Protein AF-A0A8T6FV01-F1 (afdb_monomer_lite)

Radius of gyration: 15.48 Å; chains: 1; bounding box: 32×34×39 Å

Secondary structure (DSSP, 8-state):
-EEETTEEEEEEEETTTTEEEEEESSSTTS---EEEESSHHHHHHHHHHHHHHHHHHHHHHTPPP--------GGG-GGGS----

Foldseek 3Di:
DADDPLWDWDWDQDPVVQKIWIFTDQLPPDGQDGAIDNDPVRNRVRNHVSVVVQVVVCVVVVHDRSPSDPPPPPVPCPVVPDDDD

Structure (mmCIF, N/CA/C/O backbone):
data_AF-A0A8T6FV01-F1
#
_entry.id   AF-A0A8T6FV01-F1
#
loop_
_atom_site.group_PDB
_atom_site.id
_atom_site.type_symbol
_atom_site.label_atom_id
_atom_site.label_alt_id
_atom_site.label_comp_id
_atom_site.label_asym_id
_atom_site.label_entity_id
_atom_site.label_seq_id
_atom_site.pdbx_PDB_ins_code
_atom_site.Cartn_x
_atom_site.Cartn_y
_atom_site.Cartn_z
_atom_site.occupancy
_atom_site.B_iso_or_equiv
_atom_site.auth_seq_id
_atom_site.auth_comp_id
_atom_site.auth_asym_id
_atom_site.auth_atom_id
_atom_site.pdbx_PDB_model_num
ATOM 1 N N . MET A 1 1 ? -10.455 -5.641 1.795 1.00 78.62 1 MET A N 1
ATOM 2 C CA . MET A 1 1 ? -9.525 -5.603 0.650 1.00 78.62 1 MET A CA 1
ATOM 3 C C . MET A 1 1 ? -9.646 -4.245 -0.011 1.00 78.62 1 MET A C 1
ATOM 5 O O . MET A 1 1 ? -10.767 -3.769 -0.159 1.00 78.62 1 MET A O 1
ATOM 9 N N . LEU A 1 2 ? -8.514 -3.620 -0.316 1.00 87.69 2 LEU A N 1
ATOM 10 C CA . LEU A 1 2 ? -8.408 -2.319 -0.975 1.00 87.69 2 LEU A CA 1
ATOM 11 C C . LEU A 1 2 ? -7.801 -2.508 -2.365 1.00 87.69 2 LEU A C 1
ATOM 13 O O . LEU A 1 2 ? -7.015 -3.430 -2.567 1.00 87.69 2 LEU A O 1
ATOM 17 N N . GLU A 1 3 ? -8.144 -1.631 -3.301 1.00 87.88 3 GLU A N 1
ATOM 18 C CA . GLU A 1 3 ? -7.570 -1.617 -4.644 1.00 87.88 3 GLU A CA 1
ATOM 19 C C . GLU A 1 3 ? -7.276 -0.174 -5.063 1.00 87.88 3 GLU A C 1
ATOM 21 O O . GLU A 1 3 ? -8.069 0.727 -4.776 1.00 87.88 3 GLU A O 1
ATOM 26 N N . HIS A 1 4 ? -6.130 0.054 -5.707 1.00 91.25 4 HIS A N 1
ATOM 27 C CA . HIS A 1 4 ? -5.777 1.348 -6.294 1.00 91.25 4 HIS A CA 1
ATOM 28 C C . HIS A 1 4 ? -4.757 1.180 -7.412 1.00 91.25 4 HIS A C 1
ATOM 30 O O . HIS A 1 4 ? -3.714 0.566 -7.204 1.00 91.25 4 HIS A O 1
ATOM 36 N N . LYS A 1 5 ? -5.051 1.715 -8.604 1.00 88.62 5 LYS A N 1
ATOM 37 C CA . LYS A 1 5 ? -4.171 1.636 -9.790 1.00 88.62 5 LYS A CA 1
ATOM 38 C C . LYS A 1 5 ? -3.662 0.209 -10.087 1.00 88.62 5 LYS A C 1
ATOM 40 O O .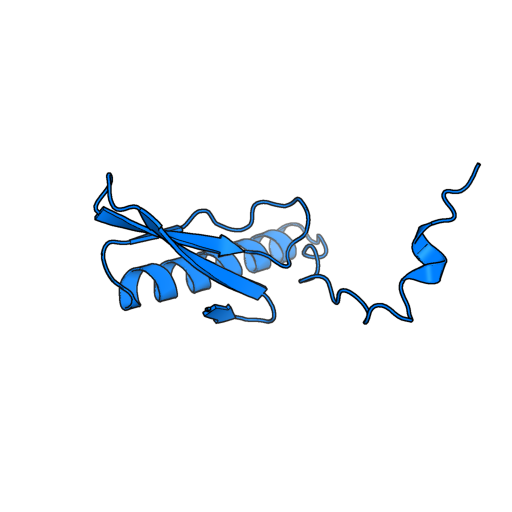 LYS A 1 5 ? -2.533 0.020 -10.524 1.00 88.62 5 LYS A O 1
ATOM 45 N N . GLY A 1 6 ? -4.502 -0.798 -9.829 1.00 86.50 6 GLY A N 1
ATOM 46 C CA . GLY A 1 6 ? -4.181 -2.217 -10.010 1.00 86.50 6 GLY A CA 1
ATOM 47 C C . GLY A 1 6 ? -3.431 -2.874 -8.845 1.00 86.50 6 GLY A C 1
ATOM 48 O O . GLY A 1 6 ? -3.276 -4.091 -8.854 1.00 86.50 6 GLY A O 1
ATOM 49 N N . TYR A 1 7 ? -3.005 -2.128 -7.823 1.00 87.50 7 TYR A N 1
ATOM 50 C CA . TYR A 1 7 ? -2.430 -2.689 -6.598 1.00 87.50 7 TYR A CA 1
ATOM 51 C C . TYR A 1 7 ? -3.526 -3.108 -5.628 1.00 87.50 7 TYR A C 1
ATOM 53 O O . TYR A 1 7 ? -4.490 -2.372 -5.416 1.00 87.50 7 TYR A O 1
ATOM 61 N N . VAL A 1 8 ? -3.355 -4.274 -5.013 1.00 88.19 8 VAL A N 1
ATOM 62 C CA . VAL A 1 8 ? -4.304 -4.868 -4.071 1.00 88.19 8 VAL A CA 1
ATOM 63 C C . VAL A 1 8 ? -3.705 -4.847 -2.671 1.00 88.19 8 VAL A C 1
ATOM 65 O O . VAL A 1 8 ? -2.627 -5.392 -2.439 1.00 88.19 8 VAL A O 1
ATOM 68 N N . GLY A 1 9 ? -4.424 -4.219 -1.743 1.00 88.19 9 GLY A N 1
ATOM 69 C CA . GLY A 1 9 ? -4.084 -4.133 -0.327 1.00 88.19 9 GLY A CA 1
ATOM 70 C C . GLY A 1 9 ? -4.938 -5.071 0.525 1.00 88.19 9 GLY A C 1
ATOM 71 O O . GLY A 1 9 ? -6.175 -5.015 0.504 1.00 88.19 9 GLY A O 1
ATOM 72 N N . GLU A 1 10 ? -4.289 -5.912 1.320 1.00 88.62 10 GLU A N 1
ATOM 73 C CA . GLU A 1 10 ? -4.923 -6.649 2.411 1.00 88.62 10 GLU A CA 1
ATOM 74 C C . GLU A 1 10 ? -4.842 -5.820 3.693 1.00 88.62 10 GLU A C 1
ATOM 76 O O . GLU A 1 10 ? -3.778 -5.303 4.021 1.00 88.62 10 GLU A O 1
ATOM 81 N N . VAL A 1 11 ? -5.971 -5.674 4.394 1.00 89.88 11 VAL A N 1
ATOM 82 C CA . VAL A 1 11 ? -6.040 -4.936 5.661 1.00 89.88 11 VAL A CA 1
ATOM 83 C C . VAL A 1 11 ? -6.125 -5.940 6.799 1.00 89.88 11 VAL A C 1
ATOM 85 O O . VAL A 1 11 ? -7.032 -6.774 6.808 1.00 89.88 11 VAL A O 1
ATOM 88 N N . VAL A 1 12 ? -5.203 -5.836 7.748 1.00 90.06 12 VAL A N 1
ATOM 89 C CA . VAL A 1 12 ? -5.118 -6.680 8.940 1.00 90.06 12 VAL A CA 1
ATOM 90 C C . VAL A 1 12 ? -5.244 -5.783 10.161 1.00 90.06 12 VAL A C 1
ATOM 92 O O . VAL A 1 12 ? -4.541 -4.785 10.271 1.00 90.06 12 VAL A O 1
ATOM 95 N N . TYR A 1 13 ? -6.156 -6.121 11.067 1.00 92.06 13 TYR A N 1
ATOM 96 C CA . TYR A 1 13 ? -6.243 -5.462 12.365 1.00 92.06 13 TYR A CA 1
ATOM 97 C C . TYR A 1 13 ? -5.284 -6.142 13.341 1.00 92.06 13 TYR A C 1
ATOM 99 O O . TYR A 1 13 ? -5.359 -7.360 13.511 1.00 92.06 13 TYR A O 1
ATOM 107 N N . ASP A 1 14 ? -4.401 -5.358 13.949 1.00 91.69 14 ASP A N 1
ATOM 108 C CA . ASP A 1 14 ? -3.590 -5.767 15.090 1.00 91.69 14 ASP A CA 1
ATOM 109 C C . ASP A 1 14 ? -4.335 -5.380 16.373 1.00 91.69 14 ASP A C 1
ATOM 111 O O . ASP A 1 14 ? -4.565 -4.201 16.650 1.00 91.69 14 ASP A O 1
ATOM 115 N N . ASP A 1 15 ? -4.756 -6.386 17.134 1.00 92.62 15 ASP A N 1
ATOM 116 C CA . ASP A 1 15 ? -5.521 -6.225 18.368 1.00 92.62 15 ASP A CA 1
ATOM 117 C C . ASP A 1 15 ? -4.655 -5.797 19.559 1.00 92.62 15 ASP A C 1
ATOM 119 O O . ASP A 1 15 ? -5.175 -5.235 20.520 1.00 92.62 15 ASP A O 1
ATOM 123 N N . GLN A 1 16 ? -3.346 -6.043 19.505 1.00 94.12 16 GLN A N 1
ATOM 124 C CA . GLN A 1 16 ? -2.412 -5.654 20.559 1.00 94.12 16 GLN A CA 1
ATOM 125 C C . GLN A 1 16 ? -2.045 -4.172 20.446 1.00 94.12 16 GLN A C 1
ATOM 127 O O . GLN A 1 16 ? -1.879 -3.496 21.462 1.00 94.12 16 GLN A O 1
ATOM 132 N N . ALA A 1 17 ? -1.917 -3.673 19.217 1.00 91.25 17 ALA A N 1
ATOM 133 C CA . ALA A 1 17 ? -1.603 -2.278 18.923 1.00 91.25 17 ALA A CA 1
ATOM 134 C C . ALA A 1 17 ? -2.846 -1.410 18.635 1.00 91.25 17 ALA A C 1
ATOM 136 O O . ALA A 1 17 ? -2.727 -0.189 18.562 1.00 91.25 17 ALA A O 1
ATOM 137 N N . GLU A 1 18 ? -4.024 -2.021 18.484 1.00 92.38 18 GLU A N 1
ATOM 138 C CA . GLU A 1 18 ? -5.291 -1.374 18.113 1.00 92.38 18 GLU A CA 1
ATOM 139 C C . GLU A 1 18 ? -5.216 -0.560 16.804 1.00 92.38 18 GLU A C 1
ATOM 141 O O . GLU A 1 18 ? -5.850 0.490 16.657 1.00 92.38 18 GLU A O 1
ATOM 146 N N . VAL A 1 19 ? -4.469 -1.062 15.816 1.00 93.38 19 VAL A N 1
ATOM 147 C CA . VAL A 1 19 ? -4.273 -0.405 14.513 1.00 93.38 19 VAL A CA 1
ATOM 148 C C . VAL A 1 19 ? -4.607 -1.328 13.345 1.00 93.38 19 VAL A C 1
ATOM 150 O O . VAL A 1 19 ? -4.538 -2.552 13.419 1.00 93.38 19 VAL A O 1
ATOM 153 N N . LEU A 1 20 ? -4.989 -0.721 12.228 1.00 92.38 20 LEU A N 1
ATOM 154 C CA . LEU A 1 20 ? -5.186 -1.375 10.944 1.00 92.38 20 LEU A CA 1
ATOM 155 C C . LEU A 1 20 ? -3.907 -1.238 10.130 1.00 92.38 20 LEU A C 1
ATOM 157 O O . LEU A 1 20 ? -3.556 -0.131 9.727 1.00 92.38 20 LEU A O 1
ATOM 161 N N . HIS A 1 21 ? -3.264 -2.356 9.832 1.00 89.81 21 HIS A N 1
ATOM 162 C CA . HIS A 1 21 ? -2.174 -2.432 8.873 1.00 89.81 21 HIS A CA 1
ATOM 163 C C . HIS A 1 21 ? -2.712 -2.731 7.482 1.00 89.81 21 HIS A C 1
ATOM 165 O O . HIS A 1 21 ? -3.649 -3.514 7.326 1.00 89.81 21 HIS A O 1
ATOM 171 N N . VAL A 1 22 ? -2.089 -2.158 6.459 1.00 87.75 22 VAL A N 1
ATOM 172 C CA . VAL A 1 22 ? -2.303 -2.563 5.069 1.00 87.75 22 VAL A CA 1
ATOM 173 C C . VAL A 1 22 ? -1.010 -3.073 4.459 1.00 87.75 22 VAL A C 1
ATOM 175 O O . VAL A 1 22 ? 0.047 -2.463 4.621 1.00 87.75 22 VAL A O 1
ATOM 178 N N . ARG A 1 23 ? -1.116 -4.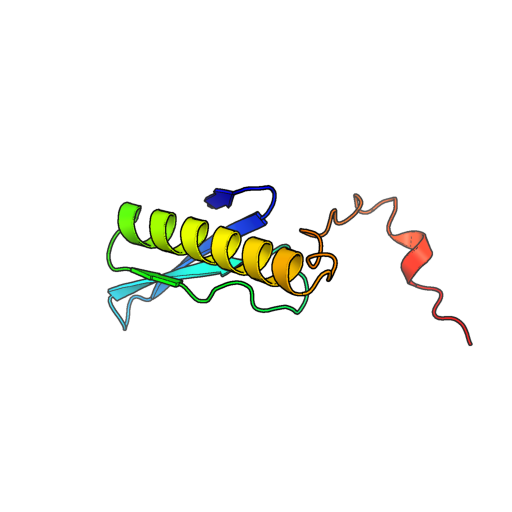191 3.742 1.00 85.12 23 ARG A N 1
ATOM 179 C CA . ARG A 1 23 ? -0.022 -4.809 2.995 1.00 85.12 23 ARG A CA 1
ATOM 180 C C . ARG A 1 23 ? -0.423 -4.985 1.538 1.00 85.12 23 ARG A C 1
ATOM 182 O O . ARG A 1 23 ? -1.454 -5.594 1.254 1.00 85.12 23 ARG A O 1
ATOM 189 N N . VAL A 1 24 ? 0.411 -4.510 0.616 1.00 85.81 24 VAL A N 1
ATOM 190 C CA . VAL A 1 24 ? 0.243 -4.799 -0.815 1.00 85.81 24 VAL A CA 1
ATOM 191 C C . VAL A 1 24 ? 0.586 -6.267 -1.078 1.00 85.81 24 VAL A C 1
ATOM 193 O O . VAL A 1 24 ? 1.654 -6.746 -0.695 1.00 85.81 24 VAL A O 1
ATOM 196 N N . THR A 1 25 ? -0.328 -7.006 -1.707 1.00 84.62 25 THR A N 1
ATOM 197 C CA . THR A 1 25 ? -0.190 -8.460 -1.914 1.00 84.62 25 THR A CA 1
ATOM 198 C C . THR A 1 25 ? 0.242 -8.838 -3.325 1.00 84.62 25 THR A C 1
ATOM 200 O O . THR A 1 25 ? 0.723 -9.950 -3.536 1.00 84.62 25 THR A O 1
ATOM 203 N N . ASN A 1 26 ? 0.107 -7.929 -4.293 1.00 79.75 26 ASN A N 1
ATOM 204 C CA . ASN A 1 26 ? 0.388 -8.197 -5.701 1.00 79.75 26 ASN A CA 1
ATOM 205 C C . ASN A 1 26 ? 1.600 -7.434 -6.263 1.00 79.75 26 ASN A C 1
ATOM 207 O O . ASN A 1 26 ? 1.768 -7.416 -7.473 1.00 79.75 26 ASN A O 1
ATOM 211 N N . SER A 1 27 ? 2.484 -6.875 -5.431 1.00 71.81 27 SER A N 1
ATOM 212 C CA . SER A 1 27 ? 3.712 -6.169 -5.855 1.00 71.81 27 SER A CA 1
ATOM 213 C C . SER A 1 27 ? 4.989 -7.028 -5.836 1.00 71.81 27 SER A C 1
ATOM 215 O O . SER A 1 27 ? 6.105 -6.509 -5.901 1.00 71.81 27 SER A O 1
ATOM 217 N N . GLY A 1 28 ? 4.855 -8.353 -5.718 1.00 73.00 28 GLY A N 1
ATOM 218 C CA . GLY A 1 28 ? 5.994 -9.263 -5.574 1.00 73.00 28 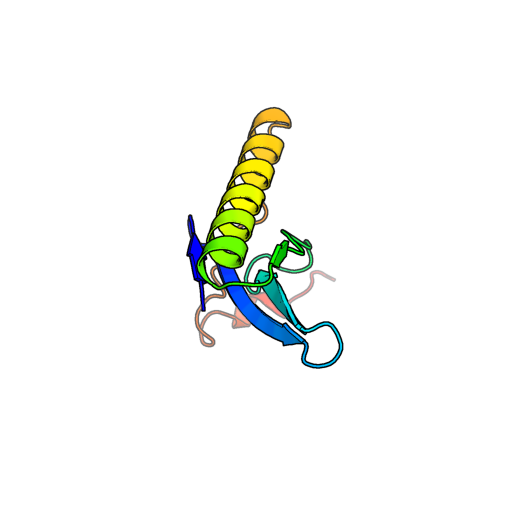GLY A CA 1
ATOM 219 C C . GLY A 1 28 ? 6.761 -9.054 -4.260 1.00 73.00 28 GLY A C 1
ATOM 220 O O . GLY A 1 28 ? 6.162 -8.817 -3.215 1.00 73.00 28 GLY A O 1
ATOM 221 N N . SER A 1 29 ? 8.093 -9.164 -4.304 1.00 64.00 29 SER A N 1
ATOM 222 C CA . SER A 1 29 ? 8.967 -8.983 -3.129 1.00 64.00 29 SER A CA 1
ATOM 223 C C . SER A 1 29 ? 9.225 -7.519 -2.762 1.00 64.00 29 SER A C 1
ATOM 225 O O . SER A 1 29 ? 9.907 -7.267 -1.770 1.00 64.00 29 SER A O 1
ATOM 227 N N . TYR A 1 30 ? 8.722 -6.556 -3.543 1.00 63.38 30 TYR A N 1
ATOM 228 C CA . TYR A 1 30 ? 8.870 -5.140 -3.222 1.00 63.38 30 TYR A CA 1
ATOM 229 C C . TYR A 1 30 ? 7.851 -4.754 -2.144 1.00 63.38 30 TYR A C 1
ATOM 231 O O . TYR A 1 30 ? 6.643 -4.869 -2.390 1.00 63.38 30 TYR A O 1
ATOM 239 N N . PRO A 1 31 ? 8.300 -4.298 -0.959 1.00 62.44 31 PRO A N 1
ATOM 240 C CA . PRO A 1 31 ? 7.406 -3.837 0.088 1.00 62.44 31 PRO A CA 1
ATOM 241 C C . PRO A 1 31 ? 6.886 -2.451 -0.297 1.00 62.44 31 PRO A C 1
ATOM 243 O O . PRO A 1 31 ? 7.404 -1.428 0.147 1.00 62.44 31 PRO A O 1
ATOM 246 N N . ILE A 1 32 ? 5.879 -2.410 -1.167 1.00 65.31 32 ILE A N 1
ATOM 247 C CA . ILE A 1 32 ? 5.126 -1.186 -1.404 1.00 65.31 32 ILE A CA 1
ATOM 248 C C . ILE A 1 32 ? 4.199 -1.032 -0.197 1.00 65.31 32 ILE A C 1
ATOM 250 O O . ILE A 1 32 ? 3.305 -1.849 0.003 1.00 65.31 32 ILE A O 1
ATOM 254 N N . ALA A 1 33 ? 4.472 -0.009 0.610 1.00 64.25 33 ALA A N 1
ATOM 255 C CA . ALA A 1 33 ? 3.682 0.446 1.752 1.00 64.25 33 ALA A CA 1
ATOM 256 C C . ALA A 1 33 ? 3.469 -0.562 2.899 1.00 64.25 33 ALA A C 1
ATOM 258 O O . ALA A 1 33 ? 2.654 -1.478 2.811 1.00 64.25 33 ALA A O 1
ATOM 259 N N . ASN A 1 34 ? 4.094 -0.291 4.046 1.00 65.44 34 ASN A N 1
ATOM 260 C CA . ASN A 1 34 ? 3.469 -0.585 5.334 1.00 65.44 34 ASN A CA 1
ATOM 261 C C . ASN A 1 34 ? 2.754 0.704 5.747 1.00 65.44 34 ASN A C 1
ATOM 263 O O . ASN A 1 34 ? 3.415 1.674 6.113 1.00 65.44 34 ASN A O 1
ATOM 267 N N . ALA A 1 35 ? 1.433 0.750 5.613 1.00 75.31 35 ALA A N 1
ATOM 268 C CA . ALA A 1 35 ? 0.638 1.859 6.127 1.00 75.31 35 ALA A CA 1
ATOM 269 C C . ALA A 1 35 ? -0.192 1.380 7.318 1.00 75.31 35 ALA A C 1
ATOM 271 O O . ALA A 1 35 ? -0.648 0.234 7.353 1.00 75.31 35 ALA A O 1
ATOM 272 N N . GLU A 1 36 ? -0.368 2.263 8.294 1.00 85.56 36 GLU A N 1
ATOM 273 C CA . GLU A 1 36 ? -1.120 2.001 9.514 1.00 85.56 36 GLU A CA 1
ATOM 274 C C . GLU A 1 36 ? -2.087 3.150 9.808 1.00 85.56 36 GLU A C 1
ATOM 276 O O . GLU A 1 36 ? -1.798 4.315 9.524 1.00 85.56 36 GLU A O 1
ATOM 281 N N . ALA A 1 37 ? -3.260 2.828 10.348 1.00 90.25 37 ALA A N 1
ATOM 282 C CA . ALA A 1 37 ? -4.203 3.821 10.851 1.00 90.25 37 ALA A CA 1
ATOM 283 C C . ALA A 1 37 ? -5.148 3.213 11.889 1.00 90.25 37 ALA A C 1
ATOM 285 O O . ALA A 1 37 ? -5.355 2.006 11.928 1.00 90.25 37 ALA A O 1
ATOM 286 N N . THR A 1 38 ? -5.801 4.054 12.683 1.00 91.81 38 THR A N 1
ATOM 287 C CA . THR A 1 38 ? -6.798 3.627 13.680 1.00 91.81 38 THR A CA 1
ATOM 288 C C . THR A 1 38 ? -8.210 3.486 13.107 1.00 91.81 38 THR A C 1
ATOM 290 O O . THR A 1 38 ? -9.125 3.039 13.795 1.00 91.81 38 THR A O 1
ATOM 293 N N . ASP A 1 39 ? -8.417 3.863 11.842 1.00 92.19 39 ASP A N 1
ATOM 294 C CA . ASP A 1 39 ? -9.716 3.787 11.186 1.00 92.19 39 ASP A CA 1
ATOM 295 C C . ASP A 1 39 ? -9.609 3.444 9.692 1.00 92.19 39 ASP A C 1
ATOM 297 O O . ASP A 1 39 ? -8.576 3.623 9.039 1.00 92.19 39 ASP A O 1
ATOM 301 N N . VAL A 1 40 ? -10.719 2.945 9.139 1.00 90.88 40 VAL A N 1
ATOM 302 C CA . VAL A 1 40 ? -10.798 2.460 7.753 1.00 90.88 40 VAL A CA 1
ATOM 303 C C . VAL A 1 40 ? -10.538 3.573 6.731 1.00 90.88 40 VAL A C 1
ATOM 305 O O . VAL A 1 40 ? -9.937 3.321 5.684 1.00 90.88 40 VAL A O 1
ATOM 308 N N . LYS A 1 41 ? -10.967 4.813 7.001 1.00 93.31 41 LYS A N 1
ATOM 309 C CA . LYS A 1 41 ? -10.719 5.939 6.084 1.00 93.31 41 LYS A CA 1
ATOM 310 C C . LYS A 1 41 ? -9.243 6.318 6.086 1.00 93.31 41 LYS A C 1
ATOM 312 O O . LYS A 1 41 ? -8.698 6.596 5.019 1.00 93.31 41 LYS A O 1
ATOM 317 N N . GLY A 1 42 ? -8.614 6.311 7.257 1.00 93.12 42 GLY A N 1
ATOM 318 C CA . GLY A 1 42 ? -7.186 6.520 7.437 1.00 93.12 42 GLY A CA 1
ATOM 319 C C . GLY A 1 42 ? -6.390 5.501 6.638 1.00 93.12 42 GLY A C 1
ATOM 320 O O . GLY A 1 42 ? -5.680 5.893 5.718 1.00 93.12 42 GLY A O 1
ATOM 321 N N . VAL A 1 43 ? -6.591 4.205 6.894 1.00 91.50 43 VAL A N 1
ATOM 322 C CA . VAL A 1 43 ? -5.790 3.156 6.239 1.00 91.50 43 VAL A CA 1
ATOM 323 C C . VAL A 1 43 ? -5.985 3.158 4.718 1.00 91.50 43 VAL A C 1
ATOM 325 O O . VAL A 1 43 ? -5.031 2.958 3.975 1.00 91.50 43 VAL A O 1
ATOM 328 N N . THR A 1 44 ? -7.192 3.483 4.237 1.00 91.44 44 THR A N 1
ATOM 329 C CA . THR A 1 44 ? -7.469 3.618 2.796 1.00 91.44 44 THR A CA 1
ATOM 330 C C . THR A 1 44 ? -6.709 4.787 2.170 1.00 91.44 44 THR A C 1
ATOM 332 O O . THR A 1 44 ? -6.126 4.641 1.097 1.00 91.44 44 THR A O 1
ATOM 335 N N . ARG A 1 45 ? -6.685 5.949 2.833 1.00 94.00 45 ARG A N 1
ATOM 336 C CA . ARG A 1 45 ? -5.949 7.124 2.349 1.00 94.00 45 ARG A CA 1
ATOM 337 C C . ARG A 1 45 ? -4.445 6.873 2.338 1.00 94.00 45 ARG A C 1
ATOM 339 O O . ARG A 1 45 ? -3.793 7.205 1.353 1.00 94.00 45 ARG A O 1
ATOM 346 N N . GLU A 1 46 ? -3.906 6.306 3.414 1.00 90.94 46 GLU A N 1
ATOM 347 C CA . GLU A 1 46 ? -2.473 6.016 3.516 1.00 90.94 46 GLU A CA 1
ATOM 348 C C . GLU A 1 46 ? -2.045 4.960 2.483 1.00 90.94 46 GLU A C 1
ATOM 350 O O . GLU A 1 46 ? -0.991 5.102 1.865 1.00 90.94 46 GLU A O 1
ATOM 355 N N . PHE A 1 47 ? -2.900 3.963 2.215 1.00 90.75 47 PHE A N 1
ATOM 356 C CA . PHE A 1 47 ? -2.709 3.003 1.127 1.00 90.75 47 PHE A CA 1
ATOM 357 C C . PHE A 1 47 ? -2.600 3.699 -0.237 1.00 90.75 47 PHE A C 1
ATOM 359 O O . PHE A 1 47 ? -1.604 3.521 -0.935 1.00 90.75 47 PHE A O 1
ATOM 366 N N . TRP A 1 48 ? -3.585 4.524 -0.612 1.00 92.12 48 TRP A N 1
ATOM 367 C CA . TRP A 1 48 ? -3.569 5.233 -1.899 1.00 92.12 48 TRP A CA 1
ATOM 368 C C . TRP A 1 48 ? -2.367 6.158 -2.035 1.00 92.12 48 TRP A C 1
ATOM 370 O O . TRP A 1 48 ? -1.694 6.121 -3.064 1.00 92.12 48 TRP A O 1
ATOM 380 N N . ARG A 1 49 ? -2.056 6.924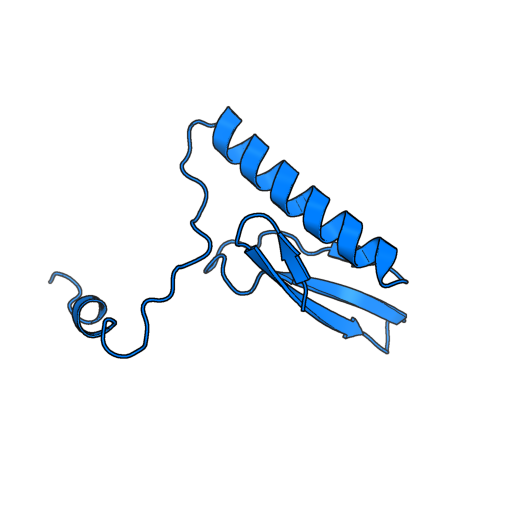 -0.980 1.00 91.81 49 ARG A N 1
ATOM 381 C CA . ARG A 1 49 ? -0.902 7.828 -0.974 1.00 91.81 49 ARG A CA 1
ATOM 382 C C . ARG A 1 49 ? 0.392 7.066 -1.225 1.00 91.81 49 ARG A C 1
ATOM 384 O O . ARG A 1 49 ? 1.185 7.493 -2.051 1.00 91.81 49 ARG A O 1
ATOM 391 N N . SER A 1 50 ? 0.590 5.931 -0.559 1.00 88.50 50 SER A N 1
ATOM 392 C CA . SER A 1 50 ? 1.840 5.190 -0.707 1.00 88.50 50 SER A CA 1
ATOM 393 C C . SER A 1 50 ? 1.996 4.543 -2.088 1.00 88.50 50 SER A C 1
ATOM 395 O O . SER A 1 50 ? 3.107 4.501 -2.612 1.00 88.50 50 SER A O 1
ATOM 397 N N . ILE A 1 51 ? 0.901 4.096 -2.714 1.00 89.31 51 ILE A N 1
ATOM 398 C CA . ILE A 1 51 ? 0.925 3.654 -4.118 1.00 89.31 51 ILE A CA 1
ATOM 399 C C . ILE A 1 51 ? 1.260 4.820 -5.056 1.00 89.31 51 ILE A C 1
ATOM 401 O O . ILE A 1 51 ? 2.047 4.647 -5.984 1.00 89.31 51 ILE A O 1
ATOM 405 N N . ASP A 1 52 ? 0.672 5.996 -4.833 1.00 90.88 52 ASP A N 1
ATOM 406 C CA . ASP A 1 52 ? 0.928 7.174 -5.664 1.00 90.88 52 ASP A CA 1
ATOM 407 C C . ASP A 1 52 ? 2.390 7.630 -5.547 1.00 90.88 52 ASP A C 1
ATOM 409 O O . ASP A 1 52 ? 3.059 7.760 -6.567 1.00 90.88 52 ASP A O 1
ATOM 413 N N . GLU A 1 53 ? 2.917 7.745 -4.325 1.00 89.69 53 GLU A N 1
ATOM 414 C CA . GLU A 1 53 ? 4.324 8.080 -4.057 1.00 89.69 53 GLU A CA 1
ATOM 415 C C . GLU A 1 53 ? 5.292 7.064 -4.686 1.00 89.69 53 GLU A C 1
ATOM 417 O O . GLU A 1 53 ? 6.330 7.442 -5.228 1.00 89.69 53 GLU A O 1
ATOM 422 N N . TYR A 1 54 ? 4.951 5.772 -4.651 1.00 86.94 54 TYR A N 1
ATOM 423 C CA . TYR A 1 54 ? 5.744 4.732 -5.303 1.00 86.94 54 TYR A CA 1
ATOM 424 C C . TYR A 1 54 ? 5.804 4.921 -6.823 1.00 86.94 54 TYR A C 1
ATOM 426 O O . TYR A 1 54 ? 6.884 4.880 -7.414 1.00 86.94 54 TYR A O 1
ATOM 434 N N . LEU A 1 55 ? 4.650 5.133 -7.457 1.00 88.00 55 LEU A N 1
ATOM 435 C CA . LEU A 1 55 ? 4.562 5.311 -8.905 1.00 88.00 55 LEU A CA 1
ATOM 436 C C . LEU A 1 55 ? 5.246 6.601 -9.365 1.00 88.00 55 LEU A C 1
ATOM 438 O O . LEU A 1 55 ? 5.940 6.582 -10.383 1.00 88.00 55 LEU A O 1
ATOM 442 N N . ASP A 1 56 ? 5.088 7.685 -8.607 1.00 90.81 56 ASP A N 1
ATOM 443 C CA . ASP A 1 56 ? 5.761 8.955 -8.875 1.00 90.81 56 ASP A CA 1
ATOM 444 C C . ASP A 1 56 ? 7.284 8.787 -8.769 1.00 90.81 56 ASP A C 1
ATOM 446 O O . ASP A 1 56 ? 8.009 9.186 -9.680 1.00 90.81 56 ASP A O 1
ATOM 450 N N . GLY A 1 57 ? 7.777 8.090 -7.739 1.00 87.75 57 GLY A N 1
ATOM 451 C CA . GLY A 1 57 ? 9.203 7.778 -7.600 1.00 87.75 57 GLY A CA 1
ATOM 452 C C . GLY A 1 57 ? 9.754 6.920 -8.745 1.00 87.75 57 GLY A C 1
ATOM 453 O O . GLY A 1 57 ? 10.849 7.179 -9.248 1.00 87.75 57 GLY A O 1
ATOM 454 N N . CYS A 1 58 ? 8.996 5.925 -9.213 1.00 86.06 58 CYS A N 1
ATOM 455 C CA . CYS A 1 58 ? 9.360 5.144 -10.400 1.00 86.06 58 CYS A CA 1
ATOM 456 C C . CYS A 1 58 ? 9.462 6.026 -11.654 1.00 86.06 58 CYS A C 1
ATOM 458 O O . CYS A 1 58 ? 10.439 5.926 -12.400 1.00 86.06 58 CYS A O 1
ATOM 460 N N . MET A 1 59 ? 8.498 6.930 -11.853 1.00 88.19 59 MET A N 1
ATOM 461 C CA . MET A 1 59 ? 8.485 7.868 -12.976 1.00 88.19 59 MET A CA 1
ATOM 462 C C . MET A 1 59 ? 9.678 8.832 -12.937 1.00 88.19 59 MET A C 1
ATOM 464 O O . MET A 1 59 ? 10.328 9.031 -13.964 1.00 88.19 59 MET A O 1
ATOM 468 N N . GLU A 1 60 ? 9.999 9.399 -11.772 1.00 91.62 60 GLU A N 1
ATOM 469 C CA . GLU A 1 60 ? 11.139 10.311 -11.593 1.00 91.62 60 GLU A CA 1
ATOM 470 C C . GLU A 1 60 ? 12.483 9.637 -11.894 1.00 91.62 60 GLU A C 1
ATOM 472 O O . GLU A 1 60 ? 13.383 10.256 -12.465 1.00 91.62 60 GLU A O 1
ATOM 477 N N . LEU A 1 61 ? 12.613 8.359 -11.540 1.00 86.06 61 LEU A N 1
ATOM 478 C CA . LEU A 1 61 ? 13.824 7.575 -11.775 1.00 86.06 61 LEU A CA 1
ATOM 479 C C . LEU A 1 61 ? 13.888 6.966 -13.185 1.00 86.06 61 LEU A C 1
ATOM 481 O O . LEU A 1 61 ? 14.915 6.389 -13.545 1.00 86.06 61 LEU A O 1
ATOM 485 N N . GLY A 1 62 ? 12.816 7.076 -13.979 1.00 87.50 62 GLY A N 1
ATOM 486 C CA . GLY A 1 62 ? 12.702 6.409 -15.278 1.00 87.50 62 GLY A CA 1
ATOM 487 C C . GLY A 1 62 ? 12.746 4.882 -15.169 1.00 87.50 62 GLY A C 1
ATOM 488 O O . GLY A 1 62 ? 13.235 4.215 -16.081 1.00 87.50 62 GLY A O 1
ATOM 489 N N . ILE A 1 63 ? 12.295 4.337 -14.037 1.00 81.94 63 ILE A N 1
ATOM 490 C CA . ILE A 1 63 ? 12.255 2.902 -13.755 1.00 81.94 63 ILE A CA 1
ATOM 491 C C . ILE A 1 63 ? 10.822 2.419 -13.956 1.00 81.94 63 ILE A C 1
ATOM 493 O O . ILE A 1 63 ? 9.880 3.040 -13.468 1.00 81.94 63 ILE A O 1
ATOM 497 N N . ASP A 1 64 ? 10.657 1.278 -14.621 1.00 80.31 64 ASP A N 1
ATOM 498 C CA . ASP A 1 64 ? 9.349 0.637 -14.703 1.00 80.31 64 ASP A CA 1
ATOM 499 C C . ASP A 1 64 ? 8.906 0.179 -13.305 1.00 80.31 64 ASP A C 1
ATOM 501 O O . ASP A 1 64 ? 9.631 -0.585 -12.651 1.00 80.31 64 ASP A O 1
ATOM 505 N N . PRO A 1 65 ? 7.732 0.624 -12.816 1.00 79.25 65 PRO A N 1
ATOM 506 C CA . PRO A 1 65 ? 7.223 0.155 -11.542 1.00 79.25 65 PRO A CA 1
ATOM 507 C C . PRO A 1 65 ? 7.060 -1.361 -11.592 1.00 79.25 65 PRO A C 1
ATOM 509 O O . PRO A 1 65 ? 6.625 -1.923 -12.600 1.00 79.25 65 PRO A O 1
ATOM 512 N N . ALA A 1 66 ? 7.402 -2.020 -10.486 1.00 72.69 66 ALA A N 1
ATOM 513 C CA . ALA A 1 66 ? 7.147 -3.433 -10.288 1.00 72.69 66 ALA A CA 1
ATOM 514 C C . ALA A 1 66 ? 5.655 -3.646 -10.512 1.00 72.69 66 ALA A C 1
ATOM 516 O O . ALA A 1 66 ? 4.829 -3.219 -9.702 1.00 72.69 66 ALA A O 1
ATOM 517 N N . ALA A 1 67 ? 5.327 -4.235 -11.663 1.00 64.94 67 ALA A N 1
ATOM 518 C CA . ALA A 1 67 ? 3.951 -4.376 -12.082 1.00 64.94 67 ALA A CA 1
ATOM 519 C C . ALA A 1 67 ? 3.162 -5.041 -10.947 1.00 64.94 67 ALA A C 1
ATOM 521 O O . ALA A 1 67 ? 3.683 -5.990 -10.343 1.00 64.94 67 ALA A O 1
ATOM 522 N N . PRO A 1 68 ? 1.926 -4.589 -10.657 1.00 63.28 68 PRO A N 1
ATOM 523 C CA . PRO A 1 68 ? 1.017 -5.365 -9.839 1.00 63.28 68 PRO A CA 1
ATOM 524 C C . PRO A 1 68 ? 0.853 -6.684 -10.579 1.00 63.28 68 PRO A C 1
ATOM 526 O O . PRO A 1 68 ? 0.175 -6.716 -11.603 1.00 63.28 68 PRO A O 1
ATOM 529 N N . THR A 1 69 ? 1.602 -7.708 -10.160 1.00 49.66 69 THR A N 1
ATOM 530 C CA . THR A 1 69 ? 1.767 -8.969 -10.872 1.00 49.66 69 THR A CA 1
ATOM 531 C C . THR A 1 69 ? 0.404 -9.378 -11.388 1.00 49.66 69 THR A C 1
ATOM 533 O O . THR A 1 69 ? -0.488 -9.753 -10.624 1.00 49.66 69 THR A O 1
ATOM 536 N N . GLN A 1 70 ? 0.231 -9.276 -12.708 1.00 43.84 70 GLN A N 1
ATOM 537 C CA . GLN A 1 70 ? -0.725 -10.106 -13.399 1.00 43.84 70 GLN A CA 1
ATOM 538 C C . GLN A 1 70 ? -0.171 -11.496 -13.182 1.00 43.84 70 GLN A C 1
ATOM 540 O O . GLN A 1 70 ? 0.662 -11.968 -13.941 1.00 43.84 70 GLN A O 1
ATOM 545 N N . VAL A 1 71 ? -0.510 -12.092 -12.045 1.00 45.91 71 VAL A N 1
ATOM 546 C CA . VAL A 1 71 ? -0.278 -13.497 -11.825 1.00 45.91 71 VAL A CA 1
ATOM 547 C C . VAL A 1 71 ? -1.112 -14.150 -12.915 1.00 45.91 71 VAL A C 1
ATOM 549 O O . VAL A 1 71 ? -2.344 -14.098 -12.815 1.00 45.91 71 VAL A O 1
ATOM 552 N N . PRO A 1 72 ? -0.497 -14.695 -13.978 1.00 46.34 72 PRO A N 1
ATOM 553 C CA . PRO A 1 72 ? -1.296 -15.261 -15.033 1.00 46.34 72 PRO A CA 1
ATOM 554 C C . PRO A 1 72 ? -2.061 -16.443 -14.408 1.00 46.34 72 PRO A C 1
ATOM 556 O O . PRO A 1 72 ? -1.554 -17.102 -13.472 1.00 46.34 72 PRO A O 1
ATOM 559 N N . PRO A 1 73 ? -3.334 -16.652 -14.787 1.00 49.47 73 PRO A N 1
ATOM 560 C CA . PRO A 1 73 ? -4.152 -17.731 -14.255 1.00 49.47 73 PRO A CA 1
ATOM 561 C C . PRO A 1 73 ? -3.369 -19.046 -14.292 1.00 49.47 73 PRO A C 1
ATOM 563 O O . PRO A 1 73 ? -2.551 -19.275 -15.171 1.00 49.47 73 PRO A O 1
ATOM 566 N N . ARG A 1 74 ? -3.595 -19.926 -13.310 1.00 48.88 74 ARG A N 1
ATOM 567 C CA . ARG A 1 74 ? -2.766 -21.119 -13.023 1.00 48.88 74 ARG A CA 1
ATOM 568 C C . ARG A 1 74 ? -2.388 -21.985 -14.246 1.00 48.88 74 ARG A C 1
ATOM 570 O O . ARG A 1 74 ? -1.396 -22.700 -14.166 1.00 48.88 74 ARG A O 1
ATOM 577 N N . HIS A 1 75 ? -3.148 -21.929 -15.339 1.00 56.66 75 HIS A N 1
ATOM 578 C CA . HIS A 1 75 ? -2.882 -22.648 -16.588 1.00 56.66 75 HIS A CA 1
ATOM 579 C C . HIS A 1 75 ? -1.765 -22.042 -17.464 1.00 56.66 75 HIS A C 1
ATOM 581 O O . HIS A 1 75 ? -1.248 -22.739 -18.325 1.00 56.66 75 HIS A O 1
ATOM 587 N N . GLU A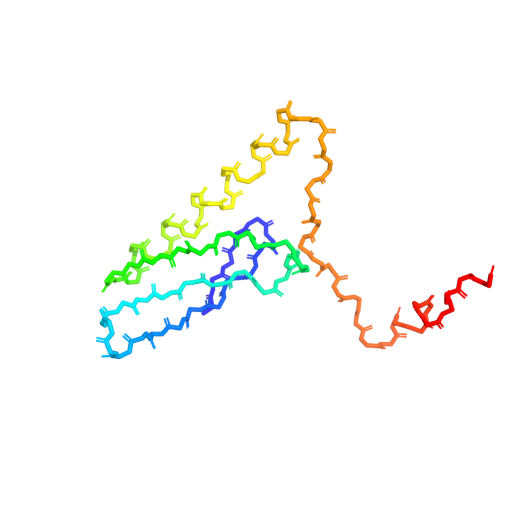 1 76 ? -1.355 -20.798 -17.216 1.00 46.50 76 GLU A N 1
ATOM 588 C CA . GLU A 1 76 ? -0.332 -20.052 -17.975 1.00 46.50 76 GLU A CA 1
ATOM 589 C C . GLU A 1 76 ? 1.006 -19.941 -17.213 1.00 46.50 76 GLU A C 1
ATOM 591 O O . GLU A 1 76 ? 1.928 -19.251 -17.630 1.00 46.50 76 GLU A O 1
ATOM 596 N N . ARG A 1 77 ? 1.1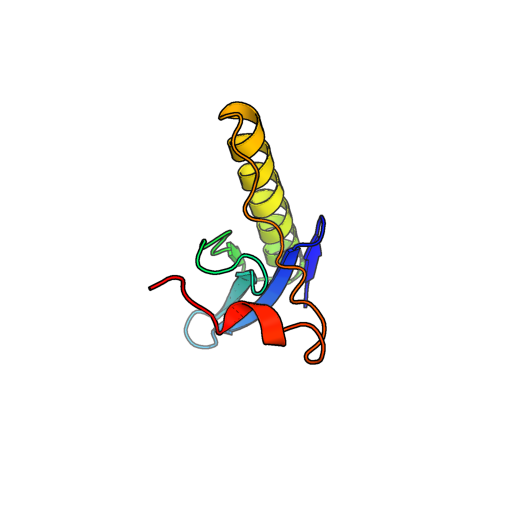40 -20.627 -16.068 1.00 53.28 77 ARG A N 1
ATOM 597 C CA . ARG A 1 77 ? 2.366 -20.629 -15.241 1.00 53.28 77 ARG A CA 1
ATOM 598 C C . ARG A 1 77 ? 3.399 -21.691 -15.645 1.00 53.28 77 ARG A C 1
ATOM 600 O O . ARG A 1 77 ? 4.412 -21.831 -14.962 1.00 53.28 77 ARG A O 1
ATOM 607 N N . ALA A 1 78 ? 3.137 -22.474 -16.692 1.00 53.09 78 ALA A N 1
ATOM 608 C CA . ALA A 1 78 ? 3.997 -23.590 -17.097 1.00 53.09 78 ALA A CA 1
ATOM 609 C C . ALA A 1 78 ? 5.392 -23.131 -17.566 1.00 53.09 78 ALA A C 1
ATOM 611 O O . ALA A 1 78 ? 6.369 -23.852 -17.381 1.00 53.09 78 ALA A O 1
ATOM 612 N N . ASP A 1 79 ? 5.495 -21.904 -18.076 1.00 52.25 79 ASP A N 1
ATOM 613 C CA . ASP A 1 79 ? 6.695 -21.410 -18.762 1.00 52.25 79 ASP A CA 1
ATOM 614 C C . ASP A 1 79 ? 7.752 -20.822 -17.804 1.00 52.25 79 ASP A C 1
ATOM 616 O O . ASP A 1 79 ? 8.856 -20.485 -18.215 1.00 52.25 79 ASP A O 1
ATOM 620 N N . TRP A 1 80 ? 7.436 -20.718 -16.506 1.00 47.16 80 TRP A N 1
ATOM 621 C CA . TRP A 1 80 ? 8.290 -20.094 -15.481 1.00 47.16 80 TRP A CA 1
ATOM 622 C C . TRP A 1 80 ? 9.139 -21.102 -14.686 1.00 47.16 80 TRP A C 1
ATOM 624 O O . TRP A 1 80 ? 9.949 -20.704 -13.852 1.00 47.16 80 TRP A O 1
ATOM 634 N N . LEU A 1 81 ? 8.957 -22.408 -14.917 1.00 50.81 81 LEU A N 1
ATOM 635 C CA . LEU A 1 81 ? 9.730 -23.476 -14.264 1.00 50.81 81 LEU A CA 1
ATOM 636 C C . LEU A 1 81 ? 10.979 -23.899 -15.047 1.00 50.81 81 LEU A C 1
ATOM 638 O O . LEU A 1 81 ? 11.728 -24.751 -14.573 1.00 50.81 81 LEU A O 1
ATOM 642 N N . VAL A 1 82 ? 11.230 -23.307 -16.215 1.00 51.16 82 VAL A N 1
ATOM 643 C CA . VAL A 1 82 ? 12.476 -23.521 -16.954 1.00 51.16 82 VAL A CA 1
ATOM 644 C C . VAL A 1 82 ? 13.405 -22.349 -16.654 1.00 51.16 82 VAL A C 1
ATOM 646 O O . VAL A 1 82 ? 13.436 -21.356 -17.375 1.00 51.16 82 VAL A O 1
ATOM 649 N N . ALA A 1 83 ? 14.136 -22.440 -15.541 1.00 37.88 83 ALA A N 1
ATOM 650 C CA . ALA A 1 83 ? 15.320 -21.608 -15.362 1.00 37.88 83 ALA A CA 1
ATOM 651 C C . ALA A 1 83 ? 16.316 -21.951 -16.490 1.00 37.88 83 ALA A C 1
ATOM 653 O O . ALA A 1 83 ? 16.491 -23.140 -16.768 1.00 37.88 83 ALA A O 1
ATOM 654 N N . PRO A 1 84 ? 16.937 -20.970 -17.169 1.00 48.38 84 PRO A N 1
ATOM 655 C CA . PRO A 1 84 ? 18.012 -21.280 -18.103 1.00 48.38 84 PRO A CA 1
ATOM 656 C C . PRO A 1 84 ? 19.192 -21.883 -17.323 1.00 48.38 84 PRO A C 1
ATOM 658 O O . PRO A 1 84 ? 19.555 -21.355 -16.271 1.00 48.38 84 PRO A O 1
ATOM 661 N N . GLU A 1 85 ? 19.722 -23.006 -17.821 1.00 47.22 85 GLU A N 1
ATOM 662 C CA . GLU A 1 85 ? 20.948 -23.652 -17.316 1.00 47.22 85 GLU A CA 1
ATOM 663 C C . GLU A 1 85 ? 22.177 -22.739 -17.416 1.00 47.22 85 GLU A C 1
ATOM 665 O O . GLU A 1 85 ? 22.283 -21.981 -18.413 1.00 47.22 85 GLU A O 1
#

pLDDT: mean 77.79, std 16.77, range [37.88, 94.12]

Sequence (85 aa):
MLEHKGYVGEVVYDDQAEVLHVRVTNSGSYPIANAEATDVKGVTREFWRSIDEYLDGCMELGIDPAAPTQVPPRHERADWLVAPE